Protein AF-D5RRT3-F1 (afdb_monomer)

Structure (mmCIF, N/CA/C/O backbone):
data_AF-D5RRT3-F1
#
_entry.id   AF-D5RRT3-F1
#
loop_
_atom_site.group_PDB
_atom_site.id
_atom_site.type_symbol
_atom_site.label_atom_id
_atom_site.label_alt_id
_atom_site.label_comp_id
_atom_site.label_asym_id
_atom_site.label_entity_id
_atom_site.label_seq_id
_atom_site.pdbx_PDB_ins_code
_atom_site.Cartn_x
_atom_site.Cartn_y
_atom_site.Cartn_z
_atom_site.occupancy
_atom_site.B_iso_or_equiv
_atom_site.auth_seq_id
_atom_site.auth_comp_id
_atom_site.auth_asym_id
_atom_site.auth_atom_id
_atom_site.pdbx_PDB_model_num
ATOM 1 N N . GLU A 1 1 ? -16.318 8.200 -12.448 1.00 40.72 1 GLU A N 1
ATOM 2 C CA . GLU A 1 1 ? -16.649 6.766 -12.344 1.00 40.72 1 GLU A CA 1
ATOM 3 C C . GLU A 1 1 ? -15.408 6.055 -11.817 1.00 40.72 1 GLU A C 1
ATOM 5 O O . GLU A 1 1 ? -14.481 5.792 -12.568 1.00 40.72 1 GLU A O 1
ATOM 10 N N . ALA A 1 2 ? -15.281 5.964 -10.490 1.00 42.34 2 ALA A N 1
ATOM 11 C CA . ALA A 1 2 ? -14.080 5.431 -9.848 1.00 42.34 2 ALA A CA 1
ATOM 12 C C . ALA A 1 2 ? -14.114 3.901 -9.926 1.00 42.34 2 ALA A C 1
ATOM 14 O O . ALA A 1 2 ? -15.144 3.307 -9.601 1.00 42.34 2 ALA A O 1
ATOM 15 N N . ALA A 1 3 ? -13.016 3.269 -10.356 1.00 46.44 3 ALA A N 1
ATOM 16 C CA . ALA A 1 3 ? -12.878 1.816 -10.300 1.00 46.44 3 ALA A CA 1
ATOM 17 C C . ALA A 1 3 ? -13.278 1.325 -8.897 1.00 46.44 3 ALA A C 1
ATOM 19 O O . ALA A 1 3 ? -12.917 1.972 -7.906 1.00 46.44 3 ALA A O 1
ATOM 20 N N . PRO A 1 4 ? -14.057 0.237 -8.779 1.00 51.34 4 PRO A N 1
ATOM 21 C CA . PRO A 1 4 ? -14.618 -0.138 -7.499 1.00 51.34 4 PRO A CA 1
ATOM 22 C C . PRO A 1 4 ? -13.470 -0.456 -6.542 1.00 51.34 4 PRO A C 1
ATOM 24 O O . PRO A 1 4 ? -12.721 -1.411 -6.745 1.00 51.34 4 PRO A O 1
ATOM 27 N N . LEU A 1 5 ? -13.370 0.331 -5.466 1.00 53.31 5 LEU A N 1
ATOM 28 C CA . LEU A 1 5 ? -12.456 0.145 -4.328 1.00 53.31 5 LEU A CA 1
ATOM 29 C C . LEU A 1 5 ? -12.459 -1.300 -3.777 1.00 53.31 5 LEU A C 1
ATOM 31 O O . LEU A 1 5 ? -11.553 -1.682 -3.045 1.00 53.31 5 LEU A O 1
ATOM 35 N N . ALA A 1 6 ? -13.437 -2.121 -4.174 1.00 54.94 6 ALA A N 1
ATOM 36 C CA . ALA A 1 6 ? -13.491 -3.563 -3.969 1.00 54.94 6 ALA A CA 1
ATOM 37 C C . ALA A 1 6 ? -12.239 -4.323 -4.450 1.00 54.94 6 ALA A C 1
ATOM 39 O O . ALA A 1 6 ? -11.886 -5.321 -3.831 1.00 54.94 6 ALA A O 1
ATOM 40 N N . TRP A 1 7 ? -11.529 -3.880 -5.498 1.00 54.88 7 TRP A N 1
ATOM 41 C CA . TRP A 1 7 ? -10.279 -4.544 -5.917 1.00 54.88 7 TRP A CA 1
ATOM 42 C C . TRP A 1 7 ? -9.154 -4.422 -4.885 1.00 54.88 7 TRP A C 1
ATOM 44 O O . TRP A 1 7 ? -8.296 -5.297 -4.814 1.00 54.88 7 TRP A O 1
ATOM 54 N N . TRP A 1 8 ? -9.203 -3.389 -4.043 1.00 61.88 8 TRP A N 1
ATOM 55 C CA . TRP A 1 8 ? -8.260 -3.169 -2.950 1.00 61.88 8 TRP A CA 1
ATOM 56 C C . TRP A 1 8 ? -8.738 -3.767 -1.627 1.00 61.88 8 TRP A C 1
ATOM 58 O O . TRP A 1 8 ? -8.186 -3.435 -0.580 1.00 61.88 8 TRP A O 1
ATOM 68 N N . ALA A 1 9 ? -9.748 -4.640 -1.616 1.00 68.56 9 ALA A N 1
ATOM 69 C CA . ALA A 1 9 ? -10.067 -5.370 -0.396 1.00 68.56 9 ALA A CA 1
ATOM 70 C C . ALA A 1 9 ? -8.849 -6.223 0.018 1.00 68.56 9 ALA A C 1
ATOM 72 O O . ALA A 1 9 ? -8.284 -6.927 -0.825 1.00 68.56 9 ALA A O 1
ATOM 73 N N . PRO A 1 10 ? -8.423 -6.187 1.293 1.00 64.75 10 PRO A N 1
ATOM 74 C CA . PRO A 1 10 ? -7.187 -6.838 1.724 1.00 64.75 10 PRO A CA 1
ATOM 75 C C . PRO A 1 10 ? -7.202 -8.358 1.495 1.00 64.75 10 PRO A C 1
ATOM 77 O O . PRO A 1 10 ? -6.152 -8.942 1.231 1.00 64.75 10 PRO A O 1
ATOM 80 N N . ASP A 1 11 ? -8.384 -8.980 1.499 1.00 72.31 11 ASP A N 1
ATOM 81 C CA . ASP A 1 11 ? -8.588 -10.405 1.201 1.00 72.31 11 ASP A CA 1
ATOM 82 C C . ASP A 1 11 ? -8.328 -10.776 -0.270 1.00 72.31 11 ASP A C 1
ATOM 84 O O . ASP A 1 11 ? -8.189 -11.951 -0.605 1.00 72.31 11 ASP A O 1
ATOM 88 N N . HIS A 1 12 ? -8.269 -9.795 -1.172 1.00 69.94 12 HIS A N 1
ATOM 89 C CA . HIS A 1 12 ? -8.028 -10.005 -2.601 1.00 69.94 12 HIS A CA 1
ATOM 90 C C . HIS A 1 12 ? -6.575 -9.779 -3.020 1.00 69.94 12 HIS A C 1
ATOM 92 O O . HIS A 1 12 ? -6.216 -10.138 -4.139 1.00 69.94 12 HIS A O 1
ATOM 98 N N . LEU A 1 13 ? -5.742 -9.220 -2.142 1.00 72.00 13 LEU A N 1
ATOM 99 C CA . LEU A 1 13 ? -4.327 -8.975 -2.418 1.00 72.00 13 LEU A CA 1
ATOM 100 C C . LEU A 1 13 ? -3.472 -10.254 -2.473 1.00 72.00 13 LEU A C 1
ATOM 102 O O . LEU A 1 13 ? -2.618 -10.346 -3.357 1.00 72.00 13 LEU A O 1
ATOM 106 N N . PRO A 1 14 ? -3.653 -11.262 -1.595 1.00 70.12 14 PRO A N 1
ATOM 107 C CA . PRO A 1 14 ? -2.908 -12.506 -1.731 1.00 70.12 14 PRO A CA 1
ATOM 108 C C . PRO A 1 14 ? -3.443 -13.353 -2.897 1.00 70.12 14 PRO A C 1
ATOM 110 O O . PRO A 1 14 ? -4.627 -13.669 -2.975 1.00 70.12 14 PRO A O 1
ATOM 113 N N . GLY A 1 15 ? -2.542 -13.769 -3.792 1.00 65.62 15 GLY A N 1
ATOM 114 C CA . GLY A 1 15 ? -2.819 -14.783 -4.817 1.00 65.62 15 GLY A CA 1
ATOM 115 C C . GLY A 1 15 ? -3.522 -14.291 -6.084 1.00 65.62 15 GLY A C 1
ATOM 116 O O . GLY A 1 15 ? -3.770 -15.103 -6.974 1.00 65.62 15 GLY A O 1
ATOM 117 N N . ARG A 1 16 ? -3.820 -12.991 -6.208 1.00 67.88 16 ARG A N 1
ATOM 118 C CA . ARG A 1 16 ? -4.320 -12.406 -7.460 1.00 67.88 16 ARG A CA 1
ATOM 119 C C . ARG A 1 16 ? -3.214 -11.638 -8.185 1.00 67.88 16 ARG A C 1
ATOM 121 O O . ARG A 1 16 ? -2.451 -10.931 -7.528 1.00 67.88 16 ARG A O 1
ATOM 128 N N . PRO A 1 17 ? -3.118 -11.759 -9.521 1.00 64.62 17 PRO A N 1
ATOM 129 C CA . PRO A 1 17 ? -2.214 -10.932 -10.303 1.00 64.62 17 PRO A CA 1
ATOM 130 C C . PRO A 1 17 ? -2.631 -9.468 -10.170 1.00 64.62 17 PRO A C 1
ATOM 132 O O . PRO A 1 17 ? -3.806 -9.130 -10.319 1.00 64.62 17 PRO A O 1
ATOM 135 N N . LEU A 1 18 ? -1.659 -8.615 -9.871 1.00 72.12 18 LEU A N 1
ATOM 136 C CA . LEU A 1 18 ? -1.848 -7.175 -9.769 1.00 72.12 18 LEU A CA 1
ATOM 137 C C . LEU A 1 18 ? -1.135 -6.510 -10.932 1.00 72.12 18 LEU A C 1
ATOM 139 O O . LEU A 1 18 ? -0.082 -6.975 -11.361 1.00 72.12 18 LEU A O 1
ATOM 143 N N . PHE A 1 19 ? -1.725 -5.439 -11.445 1.00 71.94 19 PHE A N 1
ATOM 144 C CA . PHE A 1 19 ? -1.214 -4.731 -12.608 1.00 71.94 19 PHE A CA 1
ATOM 145 C C . PHE A 1 19 ? -0.835 -3.313 -12.212 1.00 71.94 19 PHE A C 1
ATOM 147 O O . PHE A 1 19 ? -1.535 -2.661 -11.434 1.00 71.94 19 PHE A O 1
ATOM 154 N N . ASP A 1 20 ? 0.286 -2.851 -12.746 1.00 70.44 20 ASP A N 1
ATOM 155 C CA . ASP A 1 20 ? 0.703 -1.465 -12.660 1.00 70.44 20 ASP A CA 1
ATOM 156 C C . ASP A 1 20 ? -0.327 -0.596 -13.395 1.00 70.44 20 ASP A C 1
ATOM 158 O O . ASP A 1 20 ? -0.664 -0.849 -14.552 1.00 70.44 20 ASP A O 1
ATOM 162 N N . THR A 1 21 ? -0.868 0.410 -12.713 1.00 65.12 21 THR A N 1
ATOM 163 C CA . THR A 1 21 ? -1.973 1.223 -13.238 1.00 65.12 21 THR A CA 1
ATOM 164 C C . THR A 1 21 ? -1.549 2.172 -14.355 1.00 65.12 21 THR A C 1
ATOM 166 O O . THR A 1 21 ? -2.409 2.610 -15.115 1.00 65.12 21 THR A O 1
ATOM 169 N N . ALA A 1 22 ? -0.255 2.488 -14.466 1.00 64.12 22 ALA A N 1
ATOM 170 C CA . ALA A 1 22 ? 0.274 3.374 -15.499 1.00 64.12 22 ALA A CA 1
ATOM 171 C C . ALA A 1 22 ? 0.585 2.611 -16.793 1.00 64.12 22 ALA A C 1
ATOM 173 O O . ALA A 1 22 ? 0.257 3.061 -17.887 1.00 64.12 22 ALA A O 1
ATOM 174 N N . THR A 1 23 ? 1.186 1.431 -16.664 1.00 69.88 23 THR A N 1
ATOM 175 C CA . THR A 1 23 ? 1.708 0.654 -17.798 1.00 69.88 23 THR A CA 1
ATOM 176 C C . THR A 1 23 ? 0.822 -0.525 -18.196 1.00 69.88 23 THR A C 1
ATOM 178 O O . THR A 1 23 ? 0.989 -1.081 -19.279 1.00 69.88 23 THR A O 1
ATOM 181 N N . GLY A 1 24 ? -0.097 -0.952 -17.324 1.00 69.69 24 GLY A N 1
ATOM 182 C CA . GLY A 1 24 ? -0.865 -2.188 -17.491 1.00 69.69 24 GLY A CA 1
ATOM 183 C C . GLY A 1 24 ? -0.017 -3.459 -17.371 1.00 69.69 24 GLY A C 1
ATOM 184 O O . GLY A 1 24 ? -0.516 -4.554 -17.631 1.00 69.69 24 GLY A O 1
ATOM 185 N N . ALA A 1 25 ? 1.259 -3.339 -16.995 1.00 73.62 25 ALA A N 1
ATOM 186 C CA . ALA A 1 25 ? 2.159 -4.471 -16.838 1.00 73.62 25 ALA A CA 1
ATOM 187 C C . ALA A 1 25 ? 1.827 -5.266 -15.571 1.00 73.62 25 ALA A C 1
ATOM 189 O O . ALA A 1 25 ? 1.418 -4.701 -14.556 1.00 73.62 25 ALA A O 1
ATOM 190 N N . LEU A 1 26 ? 2.038 -6.583 -15.614 1.00 74.69 26 LEU A N 1
ATOM 191 C CA . LEU A 1 26 ? 1.933 -7.421 -14.424 1.00 74.69 26 LEU A CA 1
ATOM 192 C C . LEU A 1 26 ? 3.003 -7.001 -13.406 1.00 74.69 26 LEU A C 1
ATOM 194 O O . LEU A 1 26 ? 4.182 -6.895 -13.743 1.00 74.69 26 LEU A O 1
ATOM 198 N N . LEU A 1 27 ? 2.599 -6.793 -12.156 1.00 74.50 27 LEU A N 1
ATOM 199 C CA . LEU A 1 27 ? 3.527 -6.613 -11.049 1.00 74.50 27 LEU A CA 1
ATOM 200 C C . LEU A 1 27 ? 4.132 -7.971 -10.698 1.00 74.50 27 LEU A C 1
ATOM 202 O O . LEU A 1 27 ? 3.443 -8.871 -10.213 1.00 74.50 27 LEU A O 1
ATOM 206 N N . GLU A 1 28 ? 5.426 -8.117 -10.962 1.00 73.19 28 GLU A N 1
ATOM 207 C CA . GLU A 1 28 ? 6.167 -9.315 -10.589 1.00 73.19 28 GLU A CA 1
ATOM 208 C C . GLU A 1 28 ? 6.404 -9.368 -9.075 1.00 73.19 28 GLU A C 1
ATOM 210 O O . GLU A 1 28 ? 6.725 -8.370 -8.429 1.00 73.19 28 GLU A O 1
ATOM 215 N N . GLY A 1 29 ? 6.281 -10.569 -8.512 1.00 74.50 29 GLY A N 1
ATOM 216 C CA . GLY A 1 29 ? 6.479 -10.809 -7.087 1.00 74.50 29 GLY A CA 1
ATOM 217 C C . GLY A 1 29 ? 5.201 -10.673 -6.261 1.00 74.50 29 GLY A C 1
ATOM 218 O O . GLY A 1 29 ? 4.320 -9.854 -6.517 1.00 74.50 29 GLY A O 1
ATOM 219 N N . ALA A 1 30 ? 5.092 -11.526 -5.244 1.00 75.94 30 ALA A N 1
ATOM 220 C CA . ALA A 1 30 ? 3.961 -11.488 -4.331 1.00 75.94 30 ALA A CA 1
ATOM 221 C C . ALA A 1 30 ? 4.025 -10.229 -3.445 1.00 75.94 30 ALA A C 1
ATOM 223 O O . ALA A 1 30 ? 5.114 -9.862 -2.991 1.00 75.94 30 ALA A O 1
ATOM 224 N N . PRO A 1 31 ? 2.879 -9.594 -3.140 1.00 83.38 31 PRO A N 1
ATOM 225 C CA . PRO A 1 31 ? 2.845 -8.509 -2.174 1.00 83.38 31 PRO A CA 1
ATOM 226 C C . PRO A 1 31 ? 3.355 -8.963 -0.810 1.00 83.38 31 PRO A C 1
ATOM 228 O O . PRO A 1 31 ? 3.010 -10.041 -0.318 1.00 83.38 31 PRO A O 1
ATOM 231 N N . GLN A 1 32 ? 4.133 -8.104 -0.161 1.00 87.25 32 GLN A N 1
ATOM 232 C CA . GLN A 1 32 ? 4.617 -8.348 1.190 1.00 87.25 32 GLN A CA 1
ATOM 233 C C . GLN A 1 32 ? 3.688 -7.688 2.198 1.00 87.25 32 GLN A C 1
ATOM 235 O O . GLN A 1 32 ? 3.442 -6.482 2.147 1.00 87.25 32 GLN A O 1
ATOM 240 N N . ARG A 1 33 ? 3.187 -8.485 3.142 1.00 89.62 33 ARG A N 1
ATOM 241 C CA . ARG A 1 33 ? 2.381 -7.985 4.253 1.00 89.62 33 ARG A CA 1
ATOM 242 C C . ARG A 1 33 ? 3.284 -7.531 5.397 1.00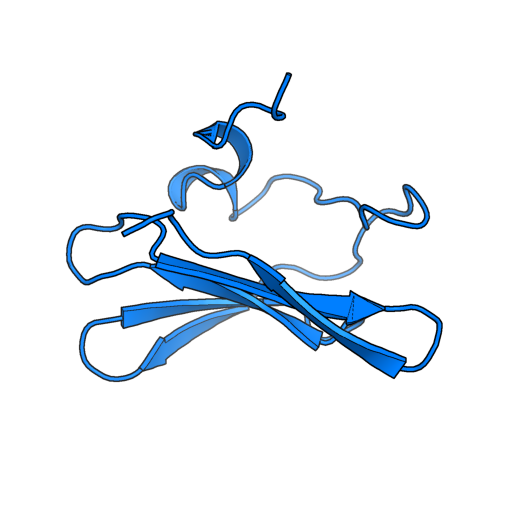 89.62 33 ARG A C 1
ATOM 244 O O . ARG A 1 33 ? 4.122 -8.295 5.866 1.00 89.62 33 ARG A O 1
ATOM 251 N N . GLY A 1 34 ? 3.061 -6.318 5.885 1.00 90.12 34 GLY A N 1
ATOM 252 C CA . GLY A 1 34 ? 3.697 -5.752 7.070 1.00 90.12 34 GLY A CA 1
ATOM 253 C C . GLY A 1 34 ? 2.678 -5.169 8.048 1.00 90.12 34 GLY A C 1
ATOM 254 O O . GLY A 1 34 ? 1.472 -5.147 7.786 1.00 90.12 34 GLY A O 1
ATOM 255 N N . ARG A 1 35 ? 3.175 -4.680 9.186 1.00 91.44 35 ARG A N 1
ATOM 256 C CA . ARG A 1 35 ? 2.396 -3.910 10.163 1.00 91.44 35 ARG A CA 1
ATOM 257 C C . ARG A 1 35 ? 3.149 -2.653 10.582 1.00 91.44 35 ARG A C 1
ATOM 259 O O . ARG A 1 35 ? 4.367 -2.698 10.731 1.00 91.44 35 ARG A O 1
ATOM 266 N N . ALA A 1 36 ? 2.407 -1.578 10.822 1.00 87.25 36 ALA A N 1
ATOM 267 C CA . ALA A 1 36 ? 2.899 -0.348 11.435 1.00 87.25 36 ALA A CA 1
ATOM 268 C C . ALA A 1 36 ? 1.944 0.041 12.569 1.00 87.25 36 ALA A C 1
ATOM 270 O O . ALA A 1 36 ? 0.865 0.585 12.345 1.00 87.25 36 ALA A O 1
ATOM 271 N N . GLY A 1 37 ? 2.303 -0.326 13.802 1.00 90.81 37 GLY A N 1
ATOM 272 C CA . GLY A 1 37 ? 1.385 -0.225 14.936 1.00 90.81 37 GLY A CA 1
ATOM 273 C C . GLY A 1 37 ? 0.114 -1.051 14.704 1.00 90.81 37 GLY A C 1
ATOM 274 O O . GLY A 1 37 ? 0.179 -2.271 14.538 1.00 90.81 37 GLY A O 1
ATOM 275 N N . ALA A 1 38 ? -1.036 -0.375 14.700 1.00 89.06 38 ALA A N 1
ATOM 276 C CA . ALA A 1 38 ? -2.346 -0.980 14.475 1.00 89.06 38 ALA A CA 1
ATOM 277 C C . ALA A 1 38 ? -2.689 -1.175 12.982 1.00 89.06 38 ALA A C 1
ATOM 279 O O . ALA A 1 38 ? -3.626 -1.908 12.668 1.00 89.06 38 ALA A O 1
ATOM 280 N N . GLU A 1 39 ? -1.937 -0.553 12.070 1.00 90.44 39 GLU A N 1
ATOM 281 C CA . GLU A 1 39 ? -2.194 -0.617 10.632 1.00 90.44 39 GLU A CA 1
ATOM 282 C C . GLU A 1 39 ? -1.594 -1.873 9.987 1.00 90.44 39 GLU A C 1
ATOM 284 O O . GLU A 1 39 ? -0.515 -2.351 10.360 1.00 90.44 39 GLU A O 1
ATOM 289 N N . THR A 1 40 ? -2.278 -2.384 8.962 1.00 91.94 40 THR A N 1
ATOM 290 C CA . THR A 1 40 ? -1.736 -3.382 8.033 1.00 91.94 40 THR A CA 1
ATOM 291 C C . THR A 1 40 ? -1.223 -2.685 6.778 1.00 91.94 40 THR A C 1
ATOM 293 O O . THR A 1 40 ? -1.914 -1.858 6.187 1.00 91.94 40 THR A O 1
ATOM 296 N N . LEU A 1 41 ? -0.024 -3.068 6.346 1.00 91.06 41 LEU A N 1
ATOM 297 C CA . LEU A 1 41 ? 0.608 -2.575 5.127 1.00 91.06 41 LEU A CA 1
ATOM 298 C C . LEU A 1 41 ? 0.747 -3.715 4.124 1.00 91.06 41 LEU A C 1
ATOM 300 O O . LEU A 1 41 ? 1.166 -4.812 4.492 1.00 91.06 41 LEU A O 1
ATOM 304 N N . TRP A 1 42 ? 0.470 -3.437 2.859 1.00 89.00 42 TRP A N 1
ATOM 305 C CA . TRP A 1 42 ? 0.820 -4.312 1.745 1.00 89.00 42 TRP A CA 1
ATOM 306 C C . TRP A 1 42 ? 1.762 -3.571 0.808 1.00 89.00 42 TRP A C 1
ATOM 308 O O . TRP A 1 42 ? 1.464 -2.447 0.412 1.00 89.00 42 TRP A O 1
ATOM 318 N N . GLN A 1 43 ? 2.913 -4.171 0.514 1.00 88.25 43 GLN A N 1
ATOM 319 C CA . GLN A 1 43 ? 4.005 -3.535 -0.220 1.00 88.25 43 GLN A CA 1
ATOM 320 C C . GLN A 1 43 ? 4.346 -4.311 -1.490 1.00 88.25 43 GLN A C 1
ATOM 322 O O . GLN A 1 43 ? 4.486 -5.536 -1.454 1.00 88.25 43 GLN A O 1
ATOM 327 N N . TRP A 1 44 ? 4.557 -3.579 -2.584 1.00 84.81 44 TRP A N 1
ATOM 328 C CA . TRP A 1 44 ? 5.080 -4.100 -3.846 1.00 84.81 44 TRP A CA 1
ATOM 329 C C . TRP A 1 44 ? 6.400 -3.401 -4.160 1.00 84.81 44 TRP A C 1
ATOM 331 O O . TRP A 1 44 ? 6.427 -2.290 -4.695 1.00 84.81 44 TRP A O 1
ATOM 341 N N . ALA A 1 45 ? 7.503 -4.061 -3.801 1.00 79.75 45 ALA A N 1
ATOM 342 C CA . ALA A 1 45 ? 8.849 -3.502 -3.890 1.00 79.75 45 ALA A CA 1
ATOM 343 C C . ALA A 1 45 ? 9.244 -2.982 -5.290 1.00 79.75 45 ALA A C 1
ATOM 345 O O . ALA A 1 45 ? 9.807 -1.888 -5.339 1.00 79.75 45 ALA A O 1
ATOM 346 N N . PRO A 1 46 ? 8.922 -3.656 -6.420 1.00 76.19 46 PRO A N 1
ATOM 347 C CA . PRO A 1 46 ? 9.390 -3.220 -7.742 1.00 76.19 46 PRO A CA 1
ATOM 348 C C . PRO A 1 46 ? 8.949 -1.811 -8.155 1.00 76.19 46 PRO A C 1
ATOM 350 O O . PRO A 1 46 ? 9.613 -1.174 -8.965 1.00 76.19 46 PRO A O 1
ATOM 353 N N . ARG A 1 47 ? 7.830 -1.321 -7.609 1.00 72.88 47 ARG A N 1
ATOM 354 C CA . ARG A 1 47 ? 7.264 0.004 -7.918 1.00 72.88 47 ARG A CA 1
ATOM 355 C C . ARG A 1 47 ? 7.118 0.897 -6.683 1.00 72.88 47 ARG A C 1
ATOM 357 O O . ARG A 1 47 ? 6.510 1.960 -6.757 1.00 72.88 47 ARG A O 1
ATOM 364 N N . GLY A 1 48 ? 7.633 0.459 -5.530 1.00 79.31 48 GLY A N 1
ATOM 365 C CA . GLY A 1 48 ? 7.494 1.185 -4.264 1.00 79.31 48 GLY A CA 1
ATOM 366 C C . GLY A 1 48 ? 6.039 1.409 -3.829 1.00 79.31 48 GLY A C 1
ATOM 367 O O . GLY A 1 48 ? 5.769 2.327 -3.055 1.00 79.31 48 GLY A O 1
ATOM 368 N N . MET A 1 49 ? 5.095 0.602 -4.326 1.00 84.69 49 MET A N 1
ATOM 369 C CA . MET A 1 49 ? 3.672 0.774 -4.030 1.00 84.69 49 MET A CA 1
ATOM 370 C C . MET A 1 49 ? 3.368 0.287 -2.615 1.00 84.69 49 MET A C 1
ATOM 372 O O . MET A 1 49 ? 3.853 -0.772 -2.203 1.00 84.69 49 MET A O 1
ATOM 376 N N . VAL A 1 50 ? 2.533 1.022 -1.880 1.00 88.50 50 VAL A N 1
ATOM 377 C CA . VAL A 1 50 ? 2.101 0.644 -0.529 1.00 88.50 50 VAL A CA 1
ATOM 378 C C . VAL A 1 50 ? 0.615 0.924 -0.339 1.00 88.50 50 VAL A C 1
ATOM 380 O O . VAL A 1 50 ? 0.185 2.070 -0.431 1.00 88.50 50 VAL A O 1
ATOM 383 N N . ALA A 1 51 ? -0.155 -0.109 -0.004 1.00 88.00 51 ALA A N 1
ATOM 384 C CA . ALA A 1 51 ? -1.540 0.007 0.446 1.00 88.00 51 ALA A CA 1
ATOM 385 C C . ALA A 1 51 ? -1.605 -0.076 1.977 1.00 88.00 51 ALA A C 1
ATOM 387 O O . ALA A 1 51 ? -0.929 -0.911 2.586 1.00 88.00 51 ALA A O 1
ATOM 388 N N . ARG A 1 52 ? -2.417 0.784 2.596 1.00 90.50 52 ARG A N 1
ATOM 389 C CA . ARG A 1 52 ? -2.574 0.908 4.049 1.00 90.50 52 ARG A CA 1
ATOM 390 C C . ARG A 1 52 ? -4.006 0.609 4.459 1.00 90.50 52 ARG A C 1
ATOM 392 O O . ARG A 1 52 ? -4.951 1.034 3.793 1.00 90.50 52 ARG A O 1
ATOM 399 N N . TYR A 1 53 ? -4.136 -0.106 5.567 1.00 88.69 53 TYR A N 1
ATOM 400 C CA . TYR A 1 53 ? -5.412 -0.472 6.157 1.00 88.69 53 TYR A CA 1
ATOM 401 C C . TYR A 1 53 ? -5.371 -0.243 7.662 1.00 88.69 53 TYR A C 1
ATOM 403 O O . TYR A 1 53 ? -4.362 -0.551 8.300 1.00 88.69 53 TYR A O 1
ATOM 411 N N . ASP A 1 54 ? -6.468 0.246 8.233 1.00 89.44 54 ASP A N 1
ATOM 412 C CA . ASP A 1 54 ? -6.612 0.379 9.682 1.00 89.44 54 ASP A CA 1
ATOM 413 C C . ASP A 1 54 ? -6.750 -0.991 10.380 1.00 89.44 54 ASP A C 1
ATOM 415 O O . ASP A 1 54 ? -6.735 -2.058 9.756 1.00 89.44 54 ASP A O 1
ATOM 419 N N . ALA A 1 55 ? -6.900 -0.968 11.706 1.00 88.50 55 ALA A N 1
ATOM 420 C CA . ALA A 1 55 ? -7.078 -2.177 12.509 1.00 88.50 55 ALA A CA 1
ATOM 421 C C . ALA A 1 55 ? -8.353 -2.972 12.172 1.00 88.50 55 ALA A C 1
ATOM 423 O O . ALA A 1 55 ? -8.408 -4.169 12.453 1.00 88.50 55 ALA A O 1
ATOM 424 N N . ALA A 1 56 ? -9.363 -2.328 11.581 1.00 86.38 56 ALA A N 1
ATOM 425 C CA . ALA A 1 56 ? -10.598 -2.964 11.134 1.00 86.38 56 ALA A CA 1
ATOM 426 C C . ALA A 1 56 ? -10.487 -3.518 9.700 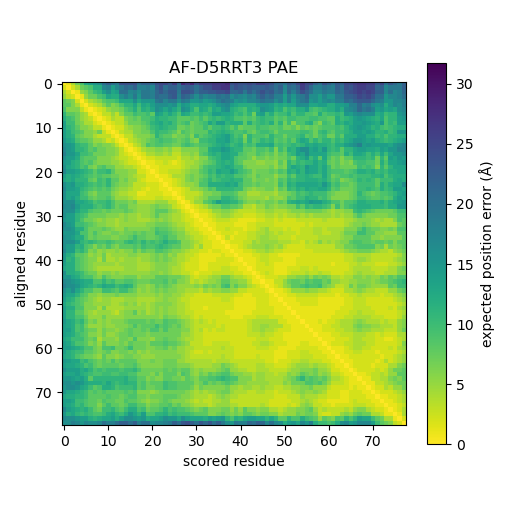1.00 86.38 56 ALA A C 1
ATOM 428 O O . ALA A 1 56 ? -11.442 -4.105 9.195 1.00 86.38 56 ALA A O 1
ATOM 429 N N . GLY A 1 57 ? -9.336 -3.353 9.038 1.00 83.19 57 GLY A N 1
ATOM 430 C CA . GLY A 1 57 ? -9.125 -3.768 7.654 1.00 83.19 57 GLY A CA 1
ATOM 431 C C . GLY A 1 57 ? -9.720 -2.801 6.631 1.00 83.19 57 GLY A C 1
ATOM 432 O O . GLY A 1 57 ? -9.821 -3.148 5.453 1.00 83.19 57 GLY A O 1
ATOM 433 N N . ARG A 1 58 ? -10.108 -1.588 7.040 1.00 85.38 58 ARG A N 1
ATOM 434 C CA . ARG A 1 58 ? -10.583 -0.553 6.122 1.00 85.38 58 ARG A CA 1
ATOM 435 C C . ARG A 1 58 ? -9.394 0.095 5.432 1.00 85.38 58 ARG A C 1
ATOM 437 O O . ARG A 1 58 ? -8.419 0.450 6.084 1.00 85.38 58 ARG A O 1
ATOM 444 N N . TRP A 1 59 ? -9.486 0.272 4.118 1.00 83.75 59 TRP A N 1
ATOM 445 C CA . TRP A 1 59 ? -8.470 0.988 3.350 1.00 83.75 59 TRP A CA 1
ATOM 446 C C . TRP A 1 59 ? -8.363 2.445 3.824 1.00 83.75 59 TRP A C 1
ATOM 448 O O . TRP A 1 59 ? -9.360 3.169 3.834 1.00 83.75 59 TRP A O 1
ATOM 458 N N . THR A 1 60 ? -7.160 2.860 4.216 1.00 87.62 60 THR A N 1
ATOM 459 C CA . THR A 1 60 ? -6.852 4.226 4.678 1.00 87.62 60 THR A CA 1
ATOM 460 C C . THR A 1 60 ? -5.962 4.987 3.707 1.00 87.62 60 THR A C 1
ATOM 462 O O . THR A 1 60 ? -5.830 6.205 3.807 1.00 87.62 60 THR A O 1
ATOM 465 N N . GLY A 1 61 ? -5.364 4.300 2.735 1.00 87.56 61 GLY A N 1
ATOM 466 C CA . GLY A 1 61 ? -4.688 4.970 1.641 1.00 87.56 61 GLY A CA 1
ATOM 467 C C . GLY A 1 61 ? -3.819 4.058 0.798 1.00 87.56 61 GLY A C 1
ATOM 468 O O . GLY A 1 61 ? -3.567 2.896 1.120 1.00 87.56 61 GLY A O 1
ATOM 469 N N . PHE A 1 62 ? -3.324 4.624 -0.288 1.00 85.88 62 PHE A N 1
ATOM 470 C CA . PHE A 1 62 ? -2.413 3.982 -1.216 1.00 85.88 62 PHE A CA 1
ATOM 471 C C . PHE A 1 62 ? -1.365 4.998 -1.662 1.00 85.88 62 PHE A C 1
ATOM 473 O O . PHE A 1 62 ? -1.706 6.150 -1.921 1.00 85.88 62 PHE A O 1
ATOM 480 N N . ARG A 1 63 ? -0.103 4.584 -1.746 1.00 86.69 63 ARG A N 1
ATOM 481 C CA . ARG A 1 63 ? 0.965 5.386 -2.345 1.00 86.69 63 ARG A CA 1
ATOM 482 C C . ARG A 1 63 ? 1.692 4.614 -3.430 1.00 86.69 63 ARG A C 1
ATOM 484 O O . ARG A 1 63 ? 1.843 3.396 -3.3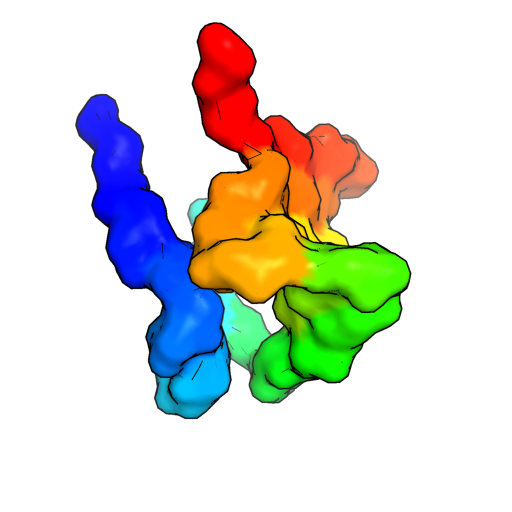23 1.00 86.69 63 ARG A O 1
ATOM 491 N N . MET A 1 64 ? 2.180 5.331 -4.430 1.00 84.94 64 MET A N 1
ATOM 492 C CA . MET A 1 64 ? 3.052 4.811 -5.478 1.00 84.94 64 MET A CA 1
ATOM 493 C C . MET A 1 64 ? 3.970 5.910 -6.005 1.00 84.94 64 MET A C 1
ATOM 495 O O . MET A 1 64 ? 3.714 7.093 -5.785 1.00 84.94 64 MET A O 1
ATOM 499 N N . LEU A 1 65 ? 5.011 5.512 -6.729 1.00 82.81 65 LEU A N 1
ATOM 500 C CA . LEU A 1 65 ? 5.825 6.439 -7.504 1.00 82.81 65 LEU A CA 1
ATOM 501 C C . LEU A 1 65 ? 5.287 6.514 -8.937 1.00 82.81 65 LEU A C 1
ATOM 503 O O . LEU A 1 65 ? 5.031 5.481 -9.560 1.00 82.81 65 LEU A O 1
ATOM 507 N N . GLY A 1 66 ? 5.101 7.732 -9.438 1.00 77.12 66 GLY A N 1
ATOM 508 C CA . GLY A 1 66 ? 4.871 8.012 -10.849 1.00 77.12 66 GLY A CA 1
ATOM 509 C C . GLY A 1 66 ? 6.138 7.785 -11.675 1.00 77.12 66 GLY A C 1
ATOM 510 O O . GLY A 1 66 ? 7.242 7.671 -11.142 1.00 77.12 66 GLY A O 1
ATOM 511 N N . GLU A 1 67 ? 5.987 7.726 -12.998 1.00 75.94 67 GLU A N 1
ATOM 512 C CA . GLU A 1 67 ? 7.114 7.502 -13.919 1.00 75.94 67 GLU A CA 1
ATOM 513 C C . GLU A 1 67 ? 8.150 8.637 -13.894 1.00 75.94 67 GLU A C 1
ATOM 515 O O . GLU A 1 67 ? 9.327 8.412 -14.166 1.00 75.94 67 GLU A O 1
ATOM 520 N N . ASP A 1 68 ? 7.729 9.846 -13.523 1.00 81.50 68 ASP A N 1
ATOM 521 C CA . ASP A 1 68 ? 8.586 11.018 -13.324 1.00 81.50 68 ASP A CA 1
ATOM 522 C C . ASP A 1 68 ? 9.265 11.051 -11.939 1.00 81.50 68 ASP A C 1
ATOM 524 O O . ASP A 1 68 ? 9.983 11.999 -11.618 1.00 81.50 68 ASP A O 1
ATOM 528 N N . GLY A 1 69 ? 9.048 10.022 -11.112 1.00 80.19 69 GLY A N 1
ATOM 529 C CA . GLY A 1 69 ? 9.548 9.936 -9.741 1.00 80.19 69 GLY A CA 1
ATOM 530 C C . GLY A 1 69 ? 8.719 10.712 -8.715 1.00 80.19 69 GLY A C 1
ATOM 531 O O . GLY A 1 69 ? 9.094 10.736 -7.541 1.00 80.19 69 GLY A O 1
ATOM 532 N N . SER A 1 70 ? 7.604 11.331 -9.114 1.00 82.25 70 SER A N 1
ATOM 533 C CA . SER A 1 70 ? 6.674 11.969 -8.179 1.00 82.25 70 SER A CA 1
ATOM 534 C C . SER A 1 70 ? 5.976 10.936 -7.288 1.00 82.25 70 SER A C 1
ATOM 536 O O . SER A 1 70 ? 5.732 9.803 -7.698 1.00 82.25 70 SER A O 1
ATOM 538 N N . GLU A 1 71 ? 5.645 11.305 -6.048 1.00 86.50 71 GLU A N 1
ATOM 539 C CA . GLU A 1 71 ? 4.835 10.448 -5.174 1.00 86.50 71 GLU A CA 1
ATOM 540 C C . GLU A 1 71 ? 3.349 10.752 -5.393 1.00 86.50 71 GLU A C 1
ATOM 542 O O . GLU A 1 71 ? 2.898 11.887 -5.229 1.00 86.50 71 GLU A O 1
ATOM 547 N N . VAL A 1 72 ? 2.580 9.722 -5.745 1.00 82.69 72 VAL A N 1
ATOM 548 C CA . VAL A 1 72 ? 1.124 9.795 -5.878 1.00 82.69 72 VAL A CA 1
ATOM 549 C C . VAL A 1 72 ? 0.497 9.137 -4.659 1.00 82.69 72 VAL A C 1
ATOM 551 O O . VAL A 1 72 ? 0.767 7.970 -4.366 1.00 82.69 72 VAL A O 1
ATOM 554 N N . ILE A 1 73 ? -0.362 9.880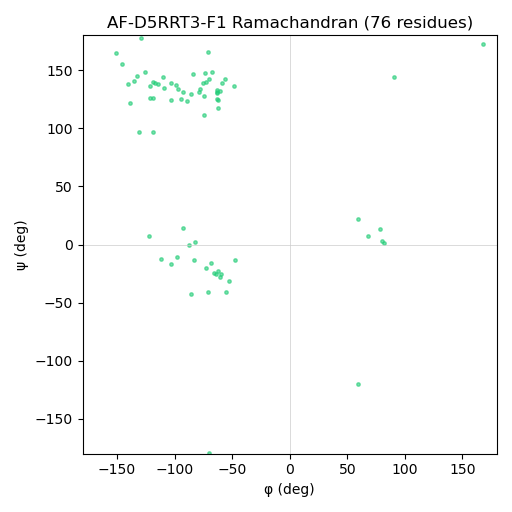 -3.960 1.00 85.56 73 ILE A N 1
ATOM 555 C CA . ILE A 1 73 ? -1.043 9.428 -2.746 1.00 85.56 73 ILE A CA 1
ATOM 556 C C . ILE A 1 73 ? -2.552 9.503 -2.961 1.00 85.56 73 ILE A C 1
ATOM 558 O O . ILE A 1 73 ? -3.098 10.556 -3.280 1.00 85.56 73 ILE A O 1
ATOM 562 N N . TYR A 1 74 ? -3.227 8.384 -2.721 1.00 81.88 74 TYR A N 1
ATOM 563 C CA . TYR A 1 74 ? -4.679 8.289 -2.660 1.00 81.88 74 TYR A CA 1
ATOM 564 C C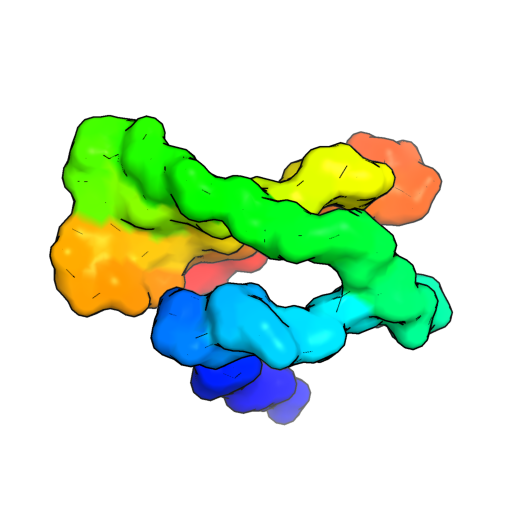 . TYR A 1 74 ? -5.102 8.050 -1.214 1.00 81.88 74 TYR A C 1
ATOM 566 O O . TYR A 1 74 ? -4.538 7.199 -0.522 1.00 81.88 74 TYR A O 1
ATOM 574 N N . GLN A 1 75 ? -6.118 8.777 -0.767 1.00 83.25 75 GLN A N 1
ATOM 575 C CA . GLN A 1 75 ? -6.717 8.640 0.558 1.00 83.25 75 GLN A CA 1
ATOM 576 C C . GLN A 1 75 ? -8.226 8.904 0.468 1.00 83.25 75 GLN A C 1
ATOM 578 O O . GLN A 1 75 ? -8.654 9.572 -0.476 1.00 83.25 75 GLN A O 1
ATOM 583 N N . PRO A 1 76 ? -9.040 8.372 1.396 1.00 77.81 76 PRO A N 1
ATOM 584 C CA . PRO A 1 76 ? -10.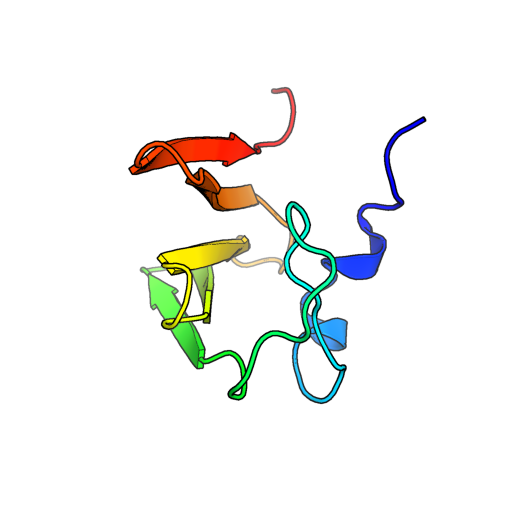454 8.723 1.469 1.00 77.81 76 PRO A CA 1
ATOM 585 C C . PRO A 1 76 ? -10.622 10.240 1.627 1.00 77.81 76 PRO A C 1
ATOM 587 O O . PRO A 1 76 ? -9.840 10.867 2.343 1.00 77.81 76 PRO A O 1
ATOM 590 N N . GLU A 1 77 ? -11.637 10.823 0.985 1.00 74.19 77 GLU A N 1
ATOM 591 C CA . GLU A 1 77 ? -12.076 12.175 1.346 1.00 74.19 77 GLU A CA 1
ATOM 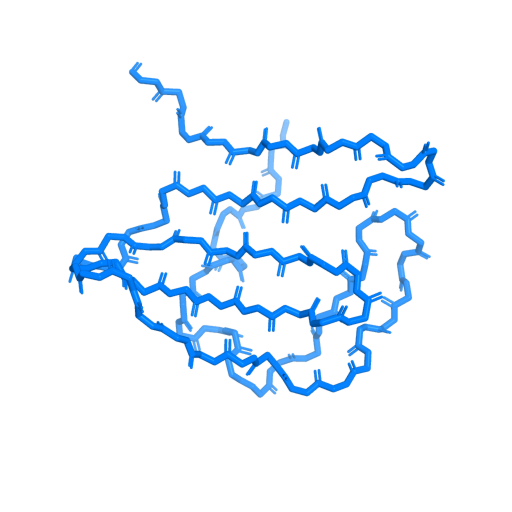592 C C . GLU A 1 77 ? -12.595 12.146 2.793 1.00 74.19 77 GLU A C 1
ATOM 594 O O . GLU A 1 77 ? -13.293 11.204 3.185 1.00 74.19 77 GLU A O 1
ATOM 599 N N . GLY A 1 78 ? -12.147 13.118 3.592 1.00 60.25 78 GLY A N 1
ATOM 600 C CA . GLY A 1 78 ? -12.454 13.226 5.022 1.00 60.25 78 GLY A CA 1
ATOM 601 C C . GLY A 1 78 ? -13.864 13.711 5.313 1.00 60.25 78 GLY A C 1
ATOM 602 O O . GLY A 1 78 ? -14.452 14.393 4.446 1.00 60.25 78 GLY A O 1
#

Organism: NCBI:txid525371

Nearest PDB structures (foldseek):
  4ki3-assembly4_L  TM=6.365E-01  e=4.798E-01  Yersinia pestis biovar Medievalis str. Harbin 35
  4ki3-assembly2_E  TM=6.289E-01  e=5.3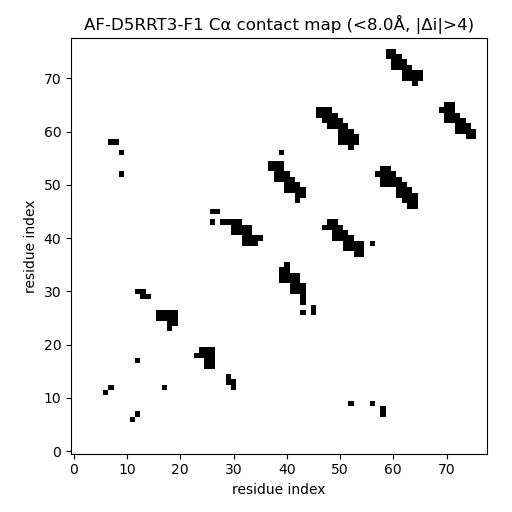67E-01  Yersinia pestis biovar Medievalis str. Harbin 35
  3u1w-assembly2_C  TM=6.681E-01  e=1.843E+00  Parabacteroides distasonis ATCC 8503
  2ol6-assembly1_O  TM=4.852E-01  e=2.307E+00  Borreliella burgdorferi
  2xvl-assembly1_A  TM=6.420E-01  e=5.659E+00  Cellvibrio japonicus

Mean predicted aligned error: 7.33 Å

pLDDT: mean 77.0, std 12.15, range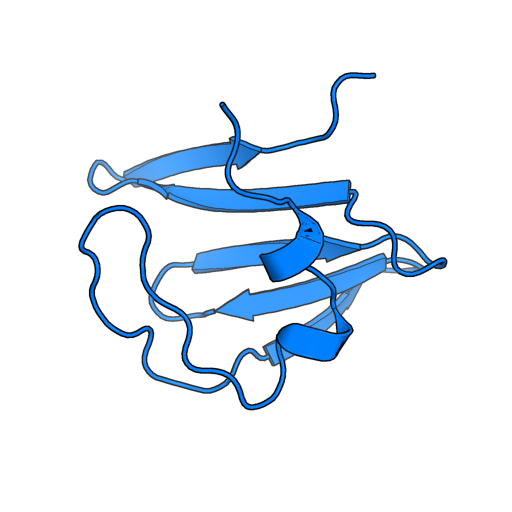 [40.72, 91.94]

Solvent-accessible surface area (backbone atoms only — not comparable to full-atom values): 4894 Å² total; per-residue (Å²): 136,77,78,66,70,72,72,69,37,71,86,51,57,72,93,48,95,46,60,40,89,88,76,68,43,75,54,79,73,81,67,44,80,48,70,60,88,67,26,41,33,39,34,38,77,93,55,62,28,36,41,35,20,42,77,86,62,47,76,59,30,37,38,33,55,45,98,89,67,46,81,48,77,48,62,74,86,128

Secondary structure (DSSP, 8-state):
-PPPGGGG-GGGSTTS--B-TTT--B--SPPEEEEETTEEEEEEGGGTEEEEE-TTS-EEEEEEE-TTSPEEEE----

Sequence (78 aa):
EAAPLAWWAPDHLPGRPLFDTATGALLEGAPQRGRAGAETLWQWAPRGMVARYDAAGRWTGFRMLGEDGSEVIYQPEG

Radius of gyration: 12.33 Å; Cα contacts (8 Å, |Δi|>4): 116; chains: 1; bounding box: 26×28×33 Å

Foldseek 3Di:
DDDPCVCVQVVNQAPDFDADPVPRHTQPDRWDWDDDVQKIWTARPVFRKIWIAGNVSHTAWIWTADPVRDIDIDGDDD